Protein AF-A0A6L5WJ16-F1 (afdb_monomer_lite)

Radius of gyration: 14.6 Å; chains: 1; bounding box: 46×31×27 Å

Foldseek 3Di:
DDDDDDPDPDDPPDDDDDDDDPPPCSLVVVVVVVVVCCVVVVDQADEAEEEPDEPVVCVVSCVVVVCVVCVVHYHYHYPHDDDPPPD

Organism: NCBI:txid2608384

InterPro domains:
  IPR027417 P-loop containing nucleoside triphosphate hydrolase [G3DSA:3.40.50.300] (3-86)

Structure (mmCIF, N/CA/C/O backbone):
data_AF-A0A6L5WJ16-F1
#
_entry.id   AF-A0A6L5WJ16-F1
#
loop_
_atom_site.group_PDB
_atom_site.id
_atom_site.type_symbol
_atom_site.label_atom_id
_atom_site.label_alt_id
_atom_site.label_comp_id
_atom_site.label_asym_id
_atom_site.label_entity_id
_atom_site.label_seq_id
_atom_site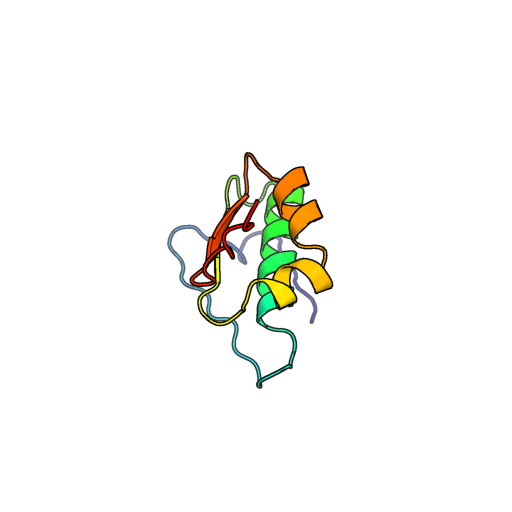.pdbx_PDB_ins_code
_atom_site.Cartn_x
_atom_site.Cartn_y
_atom_site.Cartn_z
_atom_site.occupancy
_atom_site.B_iso_or_equiv
_atom_site.auth_seq_id
_atom_site.auth_comp_id
_atom_site.auth_asym_id
_atom_site.auth_atom_id
_atom_site.pdbx_PDB_model_num
ATOM 1 N N . MET A 1 1 ? -8.919 -3.328 -18.915 1.00 34.34 1 MET A N 1
ATOM 2 C CA . MET A 1 1 ? -9.171 -4.04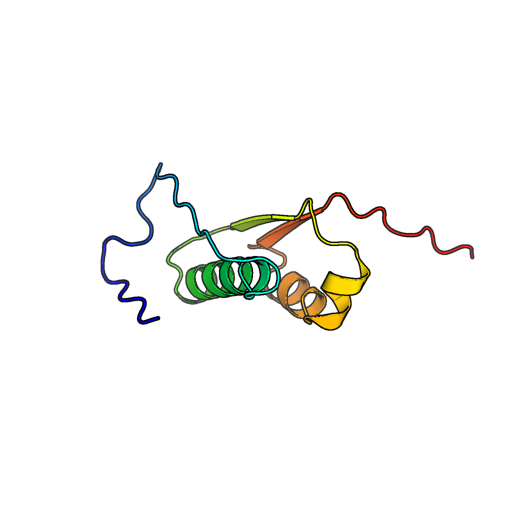7 -17.648 1.00 34.34 1 MET A CA 1
ATOM 3 C C . MET A 1 1 ? -10.346 -3.370 -16.963 1.00 34.34 1 MET A C 1
ATOM 5 O O . MET A 1 1 ? -10.196 -2.242 -16.517 1.00 34.34 1 MET A O 1
ATOM 9 N N . GLN A 1 2 ? -11.522 -3.994 -16.981 1.00 22.56 2 GLN A N 1
ATOM 10 C CA . GLN A 1 2 ? -12.721 -3.482 -16.318 1.00 22.56 2 GLN A CA 1
ATOM 11 C C . GLN A 1 2 ? -12.825 -4.202 -14.971 1.00 22.56 2 GLN A C 1
ATOM 13 O O . GLN A 1 2 ? -12.962 -5.421 -14.947 1.00 22.56 2 GLN A O 1
ATOM 18 N N . ILE A 1 3 ? -12.677 -3.477 -13.861 1.00 37.12 3 ILE A N 1
ATOM 19 C CA . ILE A 1 3 ? -12.881 -4.046 -12.523 1.00 37.12 3 ILE A CA 1
ATOM 20 C C . ILE A 1 3 ? -14.300 -3.675 -12.095 1.00 37.12 3 ILE A C 1
ATOM 22 O O . ILE A 1 3 ? -14.570 -2.545 -11.698 1.00 37.12 3 ILE A O 1
ATOM 26 N N . LEU A 1 4 ? -15.213 -4.636 -12.226 1.00 29.59 4 LEU A N 1
ATOM 27 C CA . LEU A 1 4 ? -16.548 -4.594 -11.639 1.00 29.59 4 LEU A CA 1
ATOM 28 C C . LEU A 1 4 ? -16.436 -5.086 -10.194 1.00 29.59 4 LEU A C 1
ATOM 30 O O . LEU A 1 4 ? -16.253 -6.276 -9.957 1.00 29.59 4 LEU A O 1
ATOM 34 N N . ALA A 1 5 ? -16.536 -4.179 -9.225 1.00 40.22 5 ALA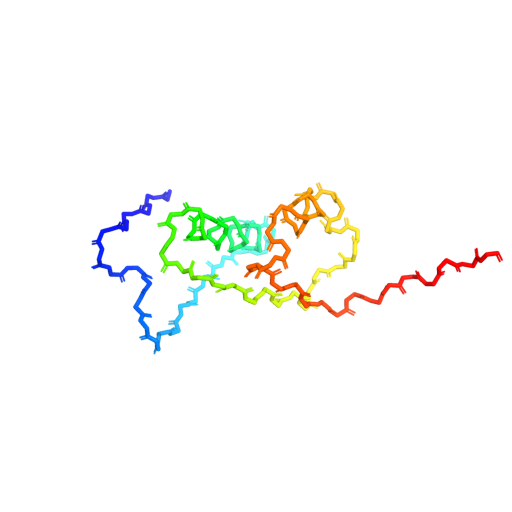 A N 1
ATOM 35 C CA . ALA A 1 5 ? -16.630 -4.543 -7.816 1.00 40.22 5 ALA A CA 1
ATOM 36 C C . ALA A 1 5 ? -17.981 -4.090 -7.256 1.00 40.22 5 ALA A C 1
ATOM 38 O O . ALA A 1 5 ? -18.127 -2.988 -6.733 1.00 40.22 5 ALA A O 1
ATOM 39 N N . LYS A 1 6 ? -18.974 -4.975 -7.365 1.00 37.03 6 LYS A N 1
ATOM 40 C CA . LYS A 1 6 ? -20.131 -5.006 -6.469 1.00 37.03 6 LYS A CA 1
ATOM 41 C C . LYS A 1 6 ? -20.229 -6.446 -5.954 1.00 37.03 6 LYS A C 1
ATOM 43 O O . LYS A 1 6 ? -20.667 -7.324 -6.683 1.00 37.03 6 LYS A O 1
ATOM 48 N N . ASN A 1 7 ? -19.732 -6.658 -4.732 1.00 44.09 7 ASN A N 1
ATOM 49 C CA . ASN A 1 7 ? -19.803 -7.891 -3.927 1.00 44.09 7 ASN A CA 1
ATOM 50 C C . ASN A 1 7 ? -19.086 -9.139 -4.488 1.00 44.09 7 ASN A C 1
ATOM 52 O O . ASN A 1 7 ? -19.738 -10.103 -4.872 1.00 44.09 7 ASN A O 1
ATOM 56 N N . GLY A 1 8 ? -17.747 -9.143 -4.501 1.00 57.28 8 GLY A N 1
ATOM 57 C CA . GLY A 1 8 ? -16.999 -10.388 -4.762 1.00 57.28 8 GLY A CA 1
ATOM 58 C C . GLY A 1 8 ? -15.503 -10.243 -5.054 1.00 57.28 8 GLY A C 1
ATOM 59 O O . GLY A 1 8 ? -14.787 -11.237 -5.099 1.00 57.28 8 GLY A O 1
ATOM 60 N N . PHE A 1 9 ? -14.998 -9.020 -5.257 1.00 67.06 9 PHE A N 1
ATOM 61 C CA . PHE A 1 9 ? -13.581 -8.816 -5.592 1.00 67.06 9 PHE A CA 1
ATOM 62 C C . PHE A 1 9 ? -12.644 -8.815 -4.368 1.00 67.06 9 PHE A C 1
ATOM 64 O O . PHE A 1 9 ? -11.465 -9.125 -4.503 1.00 67.06 9 PHE A O 1
ATOM 71 N N . VAL A 1 10 ? -13.146 -8.476 -3.174 1.00 71.19 10 VAL A N 1
ATOM 72 C CA . VAL A 1 10 ? -12.349 -8.374 -1.935 1.00 71.19 10 VAL A CA 1
ATOM 73 C C . VAL A 1 10 ? -13.072 -9.105 -0.810 1.00 71.19 10 VAL A C 1
ATOM 75 O O . VAL A 1 10 ? -13.679 -8.501 0.069 1.00 71.19 10 VAL A O 1
ATOM 78 N N . GLU A 1 11 ? -13.046 -10.429 -0.881 1.00 79.25 11 GLU A N 1
ATOM 79 C CA . GLU A 1 11 ? -13.576 -11.301 0.166 1.00 79.25 11 GLU A CA 1
ATOM 80 C C . GLU A 1 11 ? -12.556 -11.464 1.300 1.00 79.25 11 GLU A C 1
ATOM 82 O O . GLU A 1 11 ? -11.340 -11.493 1.077 1.00 79.25 11 GLU A O 1
ATOM 87 N N . THR A 1 12 ? -13.041 -11.595 2.535 1.00 82.81 12 THR A N 1
ATOM 88 C CA . THR A 1 12 ? -12.161 -11.816 3.687 1.00 82.81 12 THR A CA 1
ATOM 89 C C . THR A 1 12 ? -11.465 -13.177 3.581 1.00 82.81 12 THR A C 1
ATOM 91 O O . THR A 1 12 ? -12.013 -14.147 3.055 1.00 82.81 12 THR A O 1
ATOM 94 N N . ASN A 1 13 ? -10.224 -13.256 4.072 1.00 84.56 13 ASN A N 1
ATOM 95 C CA . ASN A 1 13 ? -9.419 -14.485 4.088 1.00 84.56 13 ASN A CA 1
ATOM 96 C C . ASN A 1 13 ? -9.164 -15.111 2.700 1.00 84.56 13 ASN A C 1
ATOM 98 O O . ASN A 1 13 ? -9.028 -16.330 2.581 1.00 84.56 13 ASN A O 1
ATOM 102 N N . LYS A 1 14 ? -9.086 -14.295 1.641 1.00 85.00 14 LYS A N 1
ATOM 103 C CA . LYS A 1 14 ? -8.703 -14.745 0.295 1.00 85.00 14 LYS A CA 1
ATOM 104 C C . LYS A 1 14 ? -7.311 -14.270 -0.101 1.00 85.00 14 LYS A C 1
ATOM 106 O O . LYS A 1 14 ? -6.891 -13.166 0.234 1.00 85.00 14 LYS A O 1
ATOM 111 N N . LEU A 1 15 ? -6.627 -15.117 -0.869 1.00 86.69 15 LEU A N 1
ATOM 112 C CA . LEU A 1 15 ? -5.386 -14.784 -1.556 1.00 86.69 15 LEU A CA 1
ATOM 113 C C . LEU A 1 15 ? -5.695 -14.496 -3.026 1.00 86.69 15 LEU A C 1
ATOM 115 O O . LEU A 1 15 ? -6.277 -15.332 -3.713 1.00 86.69 15 LEU A O 1
ATOM 119 N N . ILE A 1 16 ? -5.283 -13.323 -3.501 1.00 87.81 16 ILE A N 1
ATOM 120 C CA . ILE A 1 16 ? -5.429 -12.905 -4.897 1.00 87.81 16 ILE A CA 1
ATOM 121 C C . ILE A 1 16 ? -4.029 -12.680 -5.461 1.00 87.81 16 ILE A C 1
ATOM 123 O O . ILE A 1 16 ? -3.231 -11.955 -4.868 1.00 87.81 16 ILE A O 1
ATOM 127 N N . S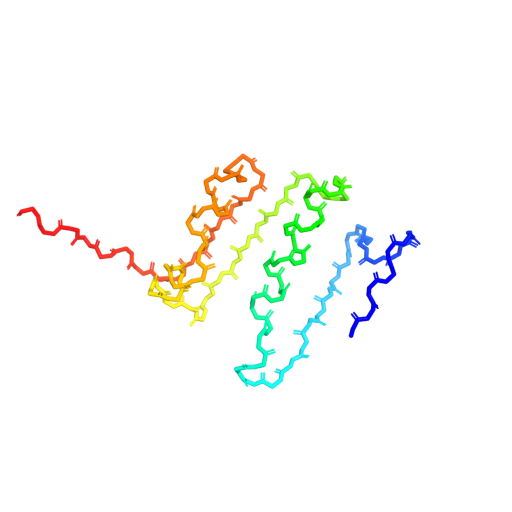ER A 1 17 ? -3.735 -13.295 -6.607 1.00 89.81 17 SER A N 1
ATOM 128 C CA . SER A 1 17 ? -2.461 -13.132 -7.307 1.00 89.81 17 SER A CA 1
ATOM 129 C C . SER A 1 17 ? -2.658 -12.312 -8.578 1.00 89.81 17 SER A C 1
ATOM 131 O O . SER A 1 17 ? -3.456 -12.675 -9.442 1.00 89.81 17 SER A O 1
ATOM 133 N N . LEU A 1 18 ? -1.926 -11.202 -8.691 1.00 87.44 18 LEU A N 1
ATOM 134 C CA . LEU A 1 18 ? -1.855 -10.390 -9.904 1.00 87.44 18 LEU A CA 1
ATOM 135 C C . LEU A 1 18 ? -0.537 -10.689 -10.620 1.00 87.44 18 LEU A C 1
ATOM 137 O O . LEU A 1 18 ? 0.533 -10.286 -10.161 1.00 87.44 18 LEU A O 1
ATOM 141 N N . TYR A 1 19 ? -0.614 -11.383 -11.754 1.00 89.81 19 TYR A N 1
ATOM 142 C CA . TYR A 1 19 ? 0.551 -11.743 -12.559 1.00 89.81 19 TYR A CA 1
ATOM 143 C C . TYR A 1 19 ? 0.597 -10.945 -13.865 1.00 89.81 19 TYR A C 1
ATOM 145 O O . TYR A 1 19 ? -0.415 -10.756 -14.534 1.00 89.81 19 TYR A O 1
ATOM 153 N N . ALA A 1 20 ? 1.792 -10.484 -14.233 1.00 90.56 20 ALA A N 1
ATOM 154 C CA . ALA A 1 20 ? 2.045 -9.796 -15.494 1.00 90.56 20 ALA A CA 1
ATOM 155 C C . ALA A 1 20 ? 3.526 -9.903 -15.879 1.00 90.56 20 ALA A C 1
ATOM 157 O O . ALA A 1 20 ? 4.383 -10.148 -15.022 1.00 90.56 20 ALA A O 1
ATOM 158 N N . MET A 1 21 ? 3.846 -9.622 -17.144 1.00 92.50 21 MET A N 1
ATOM 159 C CA . MET A 1 21 ? 5.223 -9.542 -17.648 1.00 92.50 21 MET A CA 1
ATOM 160 C C . MET A 1 21 ? 6.045 -8.444 -16.933 1.00 92.50 21 MET A C 1
ATOM 162 O O . MET A 1 21 ? 5.479 -7.508 -16.345 1.00 92.50 21 MET A O 1
ATOM 166 N N . PRO A 1 22 ? 7.389 -8.553 -16.858 1.00 86.62 22 PRO A N 1
ATOM 167 C CA . PRO A 1 22 ? 8.253 -7.495 -16.321 1.00 86.62 22 PRO A CA 1
ATOM 168 C C . PRO A 1 22 ? 7.970 -6.132 -16.964 1.00 86.62 22 PRO A C 1
ATOM 170 O O . PRO A 1 22 ? 7.633 -6.057 -18.139 1.00 86.62 22 PRO A O 1
ATOM 173 N N . ARG A 1 23 ? 8.085 -5.047 -16.183 1.00 82.94 23 ARG A N 1
ATOM 174 C CA . ARG A 1 23 ? 7.814 -3.660 -16.622 1.00 82.94 23 ARG A CA 1
ATOM 175 C C . ARG A 1 23 ? 6.367 -3.377 -17.090 1.00 82.94 23 ARG A C 1
ATOM 177 O O . ARG A 1 23 ? 6.060 -2.246 -17.432 1.00 82.94 23 ARG A O 1
ATOM 184 N N . SER A 1 24 ? 5.435 -4.326 -16.987 1.00 88.00 24 SER A N 1
ATOM 185 C CA . SER A 1 24 ? 4.018 -4.128 -17.359 1.00 88.00 24 SER A CA 1
ATOM 186 C C . SER A 1 24 ? 3.153 -3.419 -16.304 1.00 88.00 24 SER A C 1
ATOM 188 O O . SER A 1 24 ? 1.932 -3.489 -16.367 1.00 88.00 24 SER A O 1
ATOM 190 N N . GLY A 1 25 ? 3.756 -2.771 -15.302 1.00 86.44 25 GLY A N 1
ATOM 191 C CA . GLY A 1 25 ? 3.019 -1.952 -14.331 1.00 86.44 25 GLY A CA 1
ATOM 192 C C . GLY A 1 25 ? 2.367 -2.696 -13.156 1.00 86.44 25 GLY A C 1
ATOM 193 O O . GLY A 1 25 ? 1.641 -2.084 -12.385 1.00 86.44 25 GLY A O 1
ATOM 194 N N . LYS A 1 26 ? 2.654 -3.984 -12.943 1.00 89.50 26 LYS A N 1
ATOM 195 C CA . LYS A 1 26 ? 2.057 -4.776 -11.846 1.00 89.50 26 LYS A CA 1
ATOM 196 C C . LYS A 1 26 ? 2.166 -4.132 -10.450 1.00 89.50 26 LYS A C 1
ATOM 198 O O . LYS A 1 26 ? 1.162 -4.060 -9.748 1.00 89.50 26 LYS A O 1
ATOM 203 N N . SER A 1 27 ? 3.331 -3.601 -10.066 1.00 86.50 27 SER A N 1
ATOM 204 C CA . SER A 1 27 ? 3.505 -2.947 -8.755 1.00 86.50 27 SER A CA 1
ATOM 205 C C . SER A 1 27 ? 2.659 -1.676 -8.619 1.00 86.50 27 SER A C 1
ATOM 207 O O . SER A 1 27 ? 1.975 -1.491 -7.616 1.00 86.50 27 SER A O 1
ATOM 209 N N . ILE A 1 28 ? 2.644 -0.820 -9.650 1.00 86.69 28 ILE A N 1
ATOM 210 C CA . ILE A 1 28 ? 1.855 0.417 -9.619 1.00 86.69 28 ILE A CA 1
ATOM 211 C C . ILE A 1 28 ? 0.354 0.108 -9.641 1.00 86.69 28 ILE A C 1
ATOM 213 O O . ILE A 1 28 ? -0.398 0.692 -8.868 1.00 86.69 28 ILE A O 1
ATOM 217 N N . THR A 1 29 ? -0.085 -0.876 -10.428 1.00 90.06 29 THR A N 1
ATOM 218 C CA . THR A 1 29 ? -1.479 -1.332 -10.431 1.00 90.06 29 THR A CA 1
ATOM 219 C C . THR A 1 29 ? -1.904 -1.848 -9.061 1.00 90.06 29 THR A C 1
ATOM 221 O O . THR A 1 29 ? -2.961 -1.450 -8.582 1.00 90.06 29 THR A O 1
ATOM 224 N N . ALA A 1 30 ? -1.089 -2.679 -8.403 1.00 90.12 30 ALA A N 1
ATOM 225 C CA . ALA A 1 30 ? -1.398 -3.189 -7.069 1.00 90.12 30 ALA A CA 1
ATOM 226 C C . ALA A 1 30 ? -1.539 -2.055 -6.039 1.00 90.12 30 ALA A C 1
ATOM 228 O O . ALA A 1 30 ? -2.490 -2.048 -5.257 1.00 90.12 30 ALA A O 1
ATOM 229 N N . LEU A 1 31 ? -0.639 -1.066 -6.076 1.00 89.19 31 LEU A N 1
ATOM 230 C CA . LEU A 1 31 ? -0.703 0.094 -5.189 1.00 89.19 31 LEU A CA 1
ATOM 231 C C . LEU A 1 31 ? -1.974 0.921 -5.423 1.00 89.19 31 LEU A C 1
ATOM 233 O O . LEU A 1 31 ? -2.724 1.161 -4.480 1.00 89.19 31 LEU A O 1
ATOM 237 N N . TYR A 1 32 ? -2.246 1.335 -6.662 1.00 90.56 32 TYR A N 1
ATOM 238 C CA . TYR A 1 32 ? -3.418 2.164 -6.969 1.00 90.56 32 TYR A CA 1
ATOM 239 C C . TYR A 1 32 ? -4.735 1.432 -6.725 1.00 90.56 32 TYR A C 1
ATOM 241 O O . TYR A 1 32 ? -5.697 2.048 -6.275 1.00 90.56 32 TYR A O 1
ATOM 249 N N . LEU A 1 33 ? -4.780 0.120 -6.957 1.00 91.88 33 LEU A N 1
ATOM 250 C CA . LEU A 1 33 ? -5.935 -0.699 -6.614 1.00 91.88 33 LEU A CA 1
ATOM 251 C C . LEU A 1 33 ? -6.192 -0.692 -5.100 1.00 91.88 33 LEU A C 1
ATOM 253 O O . LEU A 1 33 ? -7.330 -0.508 -4.674 1.00 91.88 33 LEU A O 1
ATOM 257 N N . ALA A 1 34 ? -5.143 -0.823 -4.287 1.00 90.88 34 ALA A N 1
ATOM 258 C CA . ALA A 1 34 ? -5.266 -0.747 -2.835 1.00 90.88 34 ALA A CA 1
ATOM 259 C C . ALA A 1 34 ? -5.720 0.645 -2.359 1.00 90.88 34 ALA A C 1
ATOM 261 O O . ALA A 1 34 ? -6.568 0.745 -1.473 1.00 90.88 34 ALA A O 1
ATOM 262 N N . ILE A 1 35 ? -5.214 1.721 -2.974 1.00 92.62 35 ILE A N 1
ATOM 263 C CA . ILE A 1 35 ? -5.682 3.088 -2.697 1.00 92.62 35 ILE A CA 1
ATOM 264 C C . ILE A 1 35 ? -7.151 3.255 -3.062 1.00 92.62 35 ILE A C 1
ATOM 266 O O . ILE A 1 35 ? -7.919 3.764 -2.253 1.00 92.62 35 ILE A O 1
ATOM 270 N N . TYR A 1 36 ? -7.559 2.787 -4.238 1.00 92.38 36 TYR A N 1
ATOM 271 C CA . TYR A 1 36 ? -8.953 2.840 -4.662 1.00 92.38 36 TYR A CA 1
ATOM 272 C C . TYR A 1 36 ? -9.873 2.132 -3.658 1.00 92.38 36 TYR A C 1
ATOM 274 O O . TYR A 1 36 ? -10.930 2.651 -3.310 1.00 92.38 36 TYR A O 1
ATOM 282 N N . MET A 1 37 ? -9.458 0.975 -3.135 1.00 91.62 37 MET A N 1
ATOM 283 C CA . MET A 1 37 ? -10.220 0.259 -2.107 1.00 91.62 37 MET A CA 1
ATOM 284 C C . MET A 1 37 ? -10.309 1.022 -0.782 1.00 91.62 37 MET A C 1
ATOM 286 O O . MET A 1 37 ? -11.352 0.958 -0.135 1.00 91.62 37 MET A O 1
ATOM 290 N N . LEU A 1 38 ? -9.251 1.736 -0.382 1.00 92.12 38 LEU A N 1
ATOM 291 C CA . LEU A 1 38 ? -9.286 2.632 0.781 1.00 92.12 38 LEU A CA 1
ATOM 292 C C . LEU A 1 38 ? -10.249 3.803 0.541 1.00 92.12 38 LEU A C 1
ATOM 294 O O . LEU A 1 38 ? -11.081 4.096 1.391 1.00 92.12 38 LEU A O 1
ATOM 298 N N . GLU A 1 39 ? -10.179 4.447 -0.627 1.00 93.12 39 GLU A N 1
ATOM 299 C CA . GLU A 1 39 ? -11.049 5.579 -0.985 1.00 93.12 39 GLU A CA 1
ATOM 300 C C . GLU A 1 39 ? -12.527 5.197 -1.091 1.00 93.12 39 GLU A C 1
ATOM 302 O O . GLU A 1 39 ? -13.399 6.026 -0.846 1.00 93.12 39 GLU A O 1
ATOM 307 N N . LYS A 1 40 ? -12.819 3.952 -1.475 1.00 91.94 40 LYS A N 1
ATOM 308 C CA . LYS A 1 40 ? -14.181 3.405 -1.521 1.00 91.94 40 LYS A CA 1
ATOM 309 C C . LYS A 1 40 ? -14.618 2.745 -0.219 1.00 91.94 40 LYS A C 1
ATOM 311 O O . LYS A 1 40 ? -15.683 2.137 -0.201 1.00 91.94 40 LYS A O 1
ATOM 316 N N . GLU A 1 41 ? -13.803 2.835 0.831 1.00 90.56 41 GLU A N 1
ATOM 317 C CA . GLU A 1 41 ? -14.069 2.250 2.151 1.00 90.56 41 GLU A CA 1
ATOM 318 C C . GLU A 1 41 ? -14.332 0.731 2.112 1.00 90.56 41 GLU A C 1
ATOM 320 O O . GLU A 1 41 ? -14.896 0.153 3.039 1.00 90.56 41 GLU A O 1
ATOM 325 N N . VAL A 1 42 ? -13.874 0.057 1.050 1.00 89.62 42 VAL A N 1
ATOM 326 C CA . VAL A 1 42 ? -13.956 -1.405 0.895 1.00 89.62 42 VAL A CA 1
ATOM 327 C C . VAL A 1 42 ? -12.979 -2.086 1.852 1.00 89.62 42 VAL A C 1
ATOM 329 O O . VAL A 1 42 ? -13.248 -3.170 2.366 1.00 89.62 42 VAL A O 1
ATOM 332 N N . VAL A 1 43 ? -11.844 -1.437 2.125 1.00 89.75 43 VAL A N 1
ATOM 333 C CA . VAL A 1 43 ? -10.855 -1.870 3.119 1.00 89.75 43 VAL A CA 1
ATOM 334 C C . VAL A 1 43 ? -10.538 -0.722 4.071 1.00 89.75 43 VAL A C 1
ATOM 336 O O . VAL A 1 43 ? -10.516 0.437 3.674 1.00 89.75 43 VAL A O 1
ATOM 339 N N . LYS A 1 44 ? -10.271 -1.040 5.343 1.00 92.00 44 LYS A N 1
ATOM 340 C CA . LYS A 1 44 ? -9.976 -0.033 6.384 1.00 92.00 44 LYS A CA 1
ATOM 341 C C . LYS A 1 44 ? -8.491 0.314 6.491 1.00 92.00 44 LYS A C 1
ATOM 343 O O . LYS A 1 44 ? -8.135 1.405 6.930 1.00 92.00 44 LYS A O 1
ATOM 348 N N . LYS A 1 45 ? -7.621 -0.653 6.189 1.00 94.44 45 LYS A N 1
ATOM 349 C CA . LYS A 1 45 ? -6.163 -0.534 6.282 1.00 94.44 45 LYS A CA 1
ATOM 350 C C . LYS A 1 45 ? -5.496 -1.400 5.221 1.00 94.44 45 LYS A C 1
ATOM 352 O O . LYS A 1 45 ? -6.000 -2.470 4.894 1.00 94.44 45 LYS A O 1
ATOM 357 N N . VAL A 1 46 ? -4.341 -0.955 4.743 1.00 94.19 46 VAL A N 1
ATOM 358 C CA . VAL A 1 46 ? -3.492 -1.652 3.774 1.00 94.19 46 VAL A CA 1
ATOM 359 C C . VAL A 1 46 ? -2.072 -1.731 4.325 1.00 94.19 46 VAL A C 1
ATOM 361 O O . VAL A 1 46 ? -1.526 -0.746 4.827 1.00 94.19 46 VAL A O 1
ATOM 364 N N . ILE A 1 47 ? -1.453 -2.902 4.197 1.00 93.06 47 ILE A N 1
ATOM 365 C CA . ILE A 1 47 ? -0.010 -3.080 4.372 1.00 93.06 47 ILE A CA 1
ATOM 366 C C . ILE A 1 47 ? 0.561 -3.377 2.988 1.00 93.06 47 ILE A C 1
ATOM 368 O O . ILE A 1 47 ? 0.242 -4.406 2.400 1.00 93.06 47 ILE A O 1
ATOM 372 N N . TYR A 1 48 ? 1.381 -2.470 2.466 1.00 90.69 48 TYR A N 1
ATOM 373 C CA . TYR A 1 48 ? 2.047 -2.631 1.178 1.00 90.69 48 TYR A CA 1
ATOM 374 C C . TYR A 1 48 ? 3.507 -3.013 1.409 1.00 90.69 48 TYR A C 1
ATOM 376 O O . TYR A 1 48 ? 4.270 -2.250 2.007 1.00 90.69 48 TYR A O 1
ATOM 384 N N . VAL A 1 49 ? 3.873 -4.211 0.958 1.00 89.44 49 VAL A N 1
ATOM 385 C CA . VAL A 1 49 ? 5.210 -4.791 1.115 1.00 89.44 49 VAL A CA 1
ATOM 386 C C . VAL A 1 49 ? 5.902 -4.777 -0.245 1.00 89.44 49 VAL A C 1
ATOM 388 O O . VAL A 1 49 ? 5.458 -5.455 -1.166 1.00 89.44 49 VAL A O 1
ATOM 391 N N . ASP A 1 50 ? 6.978 -4.004 -0.366 1.00 86.12 50 ASP A N 1
ATOM 392 C CA . ASP A 1 50 ? 7.738 -3.824 -1.606 1.00 86.12 50 ASP A CA 1
ATOM 393 C C . ASP A 1 50 ? 9.189 -4.278 -1.440 1.00 86.12 50 ASP A C 1
ATOM 395 O O . ASP A 1 50 ? 10.023 -3.570 -0.863 1.00 86.12 50 ASP A O 1
ATOM 399 N N . MET A 1 51 ? 9.479 -5.490 -1.903 1.00 85.88 51 MET A N 1
ATOM 400 C CA . MET A 1 51 ? 10.797 -6.110 -1.741 1.00 85.88 51 MET A CA 1
ATOM 401 C C . MET A 1 51 ? 11.715 -5.911 -2.949 1.00 85.88 51 MET A C 1
ATOM 403 O O . MET A 1 51 ? 12.930 -6.026 -2.789 1.00 85.88 51 MET A O 1
ATOM 407 N N . ASP A 1 52 ? 11.150 -5.565 -4.109 1.00 78.81 52 ASP A N 1
ATOM 408 C CA . ASP A 1 52 ? 11.868 -5.531 -5.386 1.00 78.81 52 ASP A CA 1
ATOM 409 C C . ASP A 1 52 ? 12.233 -4.105 -5.827 1.00 78.81 52 ASP A C 1
ATOM 411 O O . ASP A 1 52 ? 13.157 -3.924 -6.623 1.00 78.81 52 ASP A O 1
ATOM 415 N N . ASN A 1 53 ? 11.541 -3.073 -5.325 1.00 73.94 53 ASN A N 1
ATOM 416 C CA . ASN A 1 53 ? 11.808 -1.688 -5.714 1.00 73.94 53 ASN A CA 1
ATOM 417 C C . ASN A 1 53 ? 12.709 -0.945 -4.714 1.00 73.94 53 ASN A C 1
ATOM 419 O O . ASN A 1 53 ? 12.497 -0.949 -3.501 1.00 73.94 53 ASN A O 1
ATOM 423 N N . GLY A 1 54 ? 13.694 -0.216 -5.250 1.00 66.88 54 GLY A N 1
ATOM 424 C CA . GLY A 1 54 ? 14.523 0.719 -4.487 1.00 66.88 54 GLY A CA 1
ATOM 425 C C . GLY A 1 54 ? 13.827 2.057 -4.184 1.00 66.88 54 GLY A C 1
ATOM 426 O O . GLY A 1 54 ? 12.818 2.419 -4.790 1.00 66.88 54 GLY A O 1
ATOM 427 N N . LEU A 1 55 ? 14.425 2.858 -3.292 1.00 61.94 55 LEU A N 1
ATOM 428 C CA . LEU A 1 55 ? 13.909 4.177 -2.878 1.00 61.94 55 LEU A CA 1
ATOM 429 C C . LEU A 1 55 ? 13.728 5.187 -4.028 1.00 61.94 55 LEU A C 1
ATOM 431 O O . LEU A 1 55 ? 12.874 6.065 -3.936 1.00 61.94 55 LEU A O 1
ATOM 435 N N . GLY A 1 56 ? 14.502 5.073 -5.112 1.00 59.09 56 GLY A N 1
ATOM 436 C CA . GLY A 1 56 ? 14.373 5.950 -6.284 1.00 59.09 56 GLY A CA 1
ATOM 437 C C . GLY A 1 56 ? 13.056 5.750 -7.041 1.00 59.09 56 GLY A C 1
ATOM 438 O O . GLY A 1 56 ? 12.433 6.718 -7.474 1.00 59.09 56 GLY A O 1
ATOM 439 N N . THR A 1 57 ? 12.574 4.509 -7.115 1.00 63.19 57 THR A N 1
ATOM 440 C CA . THR A 1 57 ? 11.292 4.165 -7.745 1.00 63.19 57 THR A CA 1
ATOM 441 C C . THR A 1 57 ? 10.109 4.748 -6.965 1.00 63.19 57 THR A C 1
ATOM 443 O O . THR A 1 57 ? 9.107 5.142 -7.556 1.00 63.19 57 THR A O 1
ATOM 446 N N . LEU A 1 58 ? 10.246 4.882 -5.639 1.00 61.69 58 LEU A N 1
ATOM 447 C CA . LEU A 1 58 ? 9.228 5.491 -4.775 1.00 61.69 58 LEU A CA 1
ATOM 448 C C . LEU A 1 58 ? 9.043 6.984 -5.045 1.00 61.69 58 LEU A C 1
ATOM 450 O O . LEU A 1 58 ? 7.911 7.467 -5.107 1.00 61.69 58 LEU A O 1
ATOM 454 N N . LYS A 1 59 ? 10.149 7.711 -5.232 1.00 60.44 59 LYS A N 1
ATOM 455 C CA . LYS A 1 59 ? 10.116 9.153 -5.506 1.00 60.44 59 LYS A CA 1
ATOM 456 C C . LYS A 1 59 ? 9.526 9.467 -6.875 1.00 60.44 59 LYS A C 1
ATOM 458 O O . LYS A 1 59 ? 8.682 10.350 -6.983 1.00 60.44 59 LYS A O 1
ATOM 463 N N . ASN A 1 60 ? 9.904 8.703 -7.897 1.00 62.25 60 ASN A N 1
ATOM 464 C CA . ASN A 1 60 ? 9.475 8.961 -9.274 1.00 62.25 60 ASN A CA 1
ATOM 465 C C . ASN A 1 60 ? 7.987 8.666 -9.527 1.00 62.25 60 ASN A C 1
ATOM 467 O O . ASN A 1 60 ? 7.421 9.183 -10.482 1.00 62.25 60 ASN A O 1
ATOM 471 N N . HIS A 1 61 ? 7.338 7.861 -8.682 1.00 64.00 61 HIS A N 1
ATOM 472 C CA . HIS A 1 61 ? 5.922 7.501 -8.831 1.00 64.00 61 HIS A CA 1
ATOM 473 C C . HIS A 1 61 ? 4.974 8.298 -7.919 1.00 64.00 61 HIS A C 1
ATOM 475 O O . HIS A 1 61 ? 3.804 7.939 -7.795 1.00 64.00 61 HIS A O 1
ATOM 481 N N . GLY A 1 62 ? 5.460 9.351 -7.247 1.00 73.44 62 GLY A N 1
ATOM 482 C CA . GLY A 1 62 ? 4.636 10.167 -6.345 1.00 73.44 62 GLY A CA 1
ATOM 483 C C . GLY A 1 62 ? 4.176 9.425 -5.084 1.00 73.44 62 GLY A C 1
ATOM 484 O O . GLY A 1 62 ? 3.245 9.862 -4.406 1.00 73.44 62 GLY A O 1
ATOM 485 N N . ILE A 1 63 ? 4.827 8.307 -4.735 1.00 77.88 63 ILE A N 1
ATOM 486 C CA . ILE A 1 63 ? 4.400 7.450 -3.621 1.00 77.88 63 ILE A CA 1
ATOM 487 C C . ILE A 1 63 ? 4.496 8.203 -2.290 1.00 77.88 63 ILE A C 1
ATOM 489 O O . ILE A 1 63 ? 3.645 8.012 -1.432 1.00 77.88 63 ILE A O 1
ATOM 493 N N . GLU A 1 64 ? 5.440 9.134 -2.126 1.00 81.25 64 GLU A N 1
ATOM 494 C CA . GLU A 1 64 ? 5.538 9.973 -0.918 1.00 81.25 64 GLU A CA 1
ATOM 495 C C . GLU A 1 64 ? 4.234 10.731 -0.603 1.00 81.25 64 GLU A C 1
ATOM 497 O O . GLU A 1 64 ? 3.815 10.797 0.557 1.00 81.25 64 GLU A O 1
ATOM 502 N N . GLN A 1 65 ? 3.550 11.253 -1.624 1.00 86.06 65 GLN A N 1
ATOM 503 C CA . GLN A 1 65 ? 2.287 11.981 -1.459 1.00 86.06 65 GLN A CA 1
ATOM 504 C C . GLN A 1 65 ? 1.165 11.031 -1.039 1.00 86.06 65 GLN A C 1
ATOM 506 O O . GLN A 1 65 ? 0.391 11.347 -0.137 1.00 86.06 65 GLN A O 1
ATOM 511 N N . ILE A 1 66 ? 1.126 9.836 -1.635 1.00 88.19 66 ILE A N 1
ATOM 512 C CA . ILE A 1 66 ? 0.182 8.772 -1.278 1.00 88.19 66 ILE A CA 1
ATOM 513 C C . ILE A 1 66 ? 0.402 8.342 0.178 1.00 88.19 66 ILE A C 1
ATOM 515 O O . ILE A 1 66 ? -0.538 8.334 0.971 1.00 88.19 66 ILE A O 1
ATOM 519 N N . LEU A 1 67 ? 1.643 8.047 0.568 1.00 86.50 67 LEU A N 1
ATOM 520 C CA . LEU A 1 67 ? 1.974 7.653 1.940 1.00 86.50 67 LEU A CA 1
ATOM 521 C C . LEU A 1 67 ? 1.612 8.743 2.949 1.00 86.50 67 LEU A C 1
ATOM 523 O O . LEU A 1 67 ? 1.140 8.435 4.039 1.00 86.50 67 LEU A O 1
ATOM 527 N N . THR A 1 68 ? 1.783 10.011 2.577 1.00 89.50 68 THR A N 1
ATOM 528 C CA . THR A 1 68 ? 1.402 11.144 3.426 1.00 89.50 68 THR A CA 1
ATOM 529 C C . THR A 1 68 ? -0.118 11.258 3.554 1.00 89.50 68 THR A C 1
ATOM 531 O O . THR A 1 68 ? -0.630 11.332 4.674 1.00 89.50 68 THR A O 1
ATOM 534 N N . LYS A 1 69 ? -0.852 11.213 2.431 1.00 93.56 69 LYS A N 1
ATOM 535 C CA . LYS A 1 69 ? -2.323 11.307 2.385 1.00 93.56 69 LYS A CA 1
ATOM 536 C C . LYS A 1 69 ? -2.986 10.187 3.191 1.00 93.56 69 LYS A C 1
ATOM 538 O O . LYS A 1 69 ? -3.923 10.447 3.939 1.00 93.56 69 LYS A O 1
ATOM 543 N N . TYR A 1 70 ? -2.469 8.962 3.098 1.00 93.56 70 TYR A N 1
ATOM 544 C CA . TYR A 1 70 ? -3.042 7.778 3.747 1.00 93.56 70 TYR A CA 1
ATOM 545 C C . TYR A 1 70 ? -2.253 7.299 4.969 1.00 93.56 70 TYR A C 1
ATOM 547 O O . TYR A 1 70 ? -2.402 6.145 5.356 1.00 93.56 70 TYR A O 1
ATOM 555 N N . LYS A 1 71 ? -1.451 8.148 5.625 1.00 91.62 71 LYS A N 1
ATOM 556 C CA . LYS A 1 71 ? -0.516 7.742 6.699 1.00 91.62 71 LYS A CA 1
ATOM 557 C C . LYS A 1 71 ? -1.115 6.871 7.819 1.00 91.62 71 LYS A C 1
ATOM 559 O O . LYS A 1 71 ? -0.417 6.051 8.403 1.00 91.62 71 LYS A O 1
ATOM 564 N N . ASN A 1 72 ? -2.405 7.041 8.118 1.00 94.75 72 ASN A N 1
ATOM 565 C CA . ASN A 1 72 ? -3.111 6.307 9.176 1.00 94.75 72 ASN A CA 1
ATOM 566 C C . ASN A 1 72 ? -3.725 4.976 8.697 1.00 94.75 72 ASN A C 1
ATOM 568 O O . ASN A 1 72 ? -4.142 4.155 9.516 1.00 94.75 72 ASN A O 1
ATOM 572 N N . GLN A 1 73 ? -3.818 4.779 7.382 1.00 96.31 73 GLN A N 1
ATOM 573 C CA . GLN A 1 73 ? -4.508 3.657 6.744 1.00 96.31 73 GLN A CA 1
ATOM 574 C C . GLN A 1 73 ? -3.558 2.784 5.914 1.00 96.31 73 GLN A C 1
ATOM 576 O O . GLN A 1 73 ? -3.775 1.581 5.816 1.00 96.31 73 GLN A O 1
ATOM 581 N N . LEU A 1 74 ? -2.486 3.355 5.361 1.00 93.50 74 LEU A N 1
ATOM 582 C CA . LEU A 1 74 ? -1.497 2.673 4.534 1.00 93.50 74 LEU A CA 1
ATOM 583 C C . LEU A 1 74 ? -0.147 2.599 5.251 1.00 93.50 74 LEU A C 1
ATOM 585 O O . LEU A 1 74 ? 0.499 3.616 5.498 1.00 93.50 74 LEU A O 1
ATOM 589 N N . LYS A 1 75 ? 0.315 1.377 5.520 1.00 90.94 75 LYS A N 1
ATOM 590 C CA . LYS A 1 75 ? 1.670 1.104 6.008 1.00 90.94 75 LYS A CA 1
ATOM 591 C C . LYS A 1 75 ? 2.536 0.582 4.867 1.00 90.94 75 LYS A C 1
ATOM 593 O O . LYS A 1 75 ? 2.228 -0.454 4.288 1.00 90.94 75 LYS A O 1
ATOM 598 N N . TYR A 1 76 ? 3.635 1.275 4.587 1.00 87.88 76 TYR A N 1
ATOM 599 C CA . TYR A 1 76 ? 4.616 0.882 3.576 1.00 87.88 76 TYR A CA 1
ATOM 600 C C . TYR A 1 76 ? 5.833 0.215 4.217 1.00 87.88 76 TYR A C 1
ATOM 602 O O . TYR A 1 76 ? 6.435 0.771 5.138 1.00 87.88 76 TYR A O 1
ATOM 610 N N . ILE A 1 77 ? 6.187 -0.974 3.737 1.00 87.00 77 ILE A N 1
ATOM 611 C CA . ILE A 1 77 ? 7.346 -1.754 4.179 1.00 87.00 77 ILE A CA 1
ATOM 612 C C . ILE A 1 77 ? 8.204 -2.030 2.951 1.00 87.00 77 ILE A C 1
ATOM 614 O O . ILE A 1 77 ? 7.700 -2.535 1.953 1.00 87.00 77 ILE A O 1
ATOM 618 N N . SER A 1 78 ? 9.497 -1.721 3.023 1.00 84.25 78 SER A N 1
ATOM 619 C CA . SER A 1 78 ? 10.419 -1.942 1.912 1.00 84.25 78 SER A CA 1
ATOM 620 C C . SER A 1 78 ? 11.786 -2.413 2.378 1.00 84.25 78 SER A C 1
ATOM 622 O O . SER A 1 78 ? 12.225 -2.074 3.478 1.00 84.25 78 SER A O 1
ATOM 624 N N . SER A 1 79 ? 12.450 -3.182 1.517 1.00 77.56 79 SER A N 1
ATOM 625 C CA . SER A 1 79 ? 13.840 -3.621 1.670 1.00 77.56 79 SER A CA 1
ATOM 626 C C . SER A 1 79 ? 14.850 -2.499 1.385 1.00 77.56 79 SER A C 1
ATOM 628 O O . SER A 1 79 ? 16.025 -2.610 1.745 1.00 77.56 79 SER A O 1
ATOM 630 N N . ALA A 1 80 ? 14.415 -1.395 0.767 1.00 69.00 80 ALA A N 1
ATOM 631 C CA . ALA A 1 80 ? 15.283 -0.286 0.410 1.00 69.00 80 ALA A CA 1
ATOM 632 C C . ALA A 1 80 ? 15.845 0.410 1.666 1.00 69.00 80 ALA A C 1
ATOM 634 O O . ALA A 1 80 ? 15.126 1.076 2.415 1.00 69.00 80 ALA A O 1
ATOM 635 N N . LYS A 1 81 ? 17.161 0.292 1.894 1.00 58.97 81 LYS A N 1
ATOM 636 C CA . LYS A 1 81 ? 17.856 0.998 2.981 1.00 58.97 81 LYS A CA 1
ATOM 637 C C . LYS A 1 81 ? 17.735 2.509 2.774 1.00 58.97 81 LYS A C 1
ATOM 639 O O . LYS A 1 81 ? 18.210 3.030 1.766 1.00 58.97 81 LYS A O 1
ATOM 644 N N . LYS A 1 82 ? 17.158 3.231 3.744 1.00 55.19 82 LYS A N 1
ATOM 645 C CA . LYS A 1 82 ? 17.267 4.699 3.789 1.00 55.19 82 LYS A CA 1
ATOM 646 C C . LYS A 1 82 ? 18.751 5.063 3.791 1.00 55.19 82 LYS A C 1
ATOM 648 O O . LYS A 1 82 ? 19.473 4.667 4.704 1.00 55.19 82 LYS A O 1
ATOM 653 N N . SER A 1 83 ? 19.198 5.809 2.782 1.00 51.56 83 SER A N 1
ATOM 654 C CA . SER A 1 83 ? 20.526 6.420 2.817 1.00 51.56 83 SER A CA 1
ATOM 655 C C . SE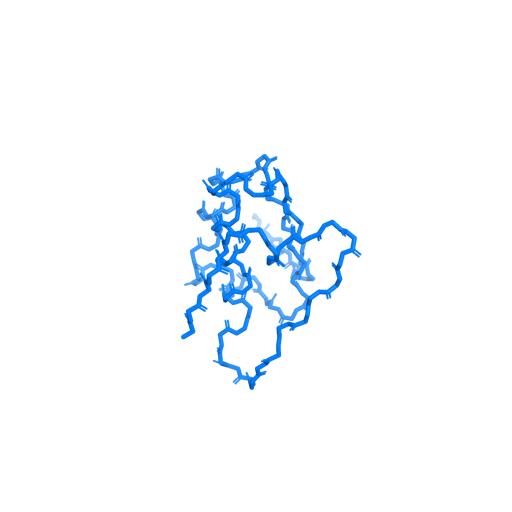R A 1 83 ? 20.599 7.327 4.049 1.00 51.56 83 SER A C 1
ATOM 657 O O . SER A 1 83 ? 19.731 8.188 4.232 1.00 51.56 83 SER A O 1
ATOM 659 N N . LYS A 1 84 ? 21.584 7.101 4.928 1.00 41.75 84 LYS A N 1
ATOM 660 C CA . LYS A 1 84 ? 21.895 8.041 6.009 1.00 41.75 84 LYS A CA 1
ATOM 661 C C . LYS A 1 84 ? 22.311 9.347 5.336 1.00 41.75 84 LYS A C 1
ATOM 663 O O . LYS A 1 84 ? 23.291 9.359 4.597 1.00 41.75 84 LYS A O 1
ATOM 668 N N . LYS A 1 85 ? 21.580 10.436 5.590 1.00 39.09 85 LYS A N 1
ATOM 669 C CA . LYS A 1 85 ? 22.109 11.779 5.333 1.00 39.09 85 LYS A CA 1
ATOM 670 C C . LYS A 1 85 ? 23.400 11.893 6.144 1.00 39.09 85 LYS A C 1
ATOM 672 O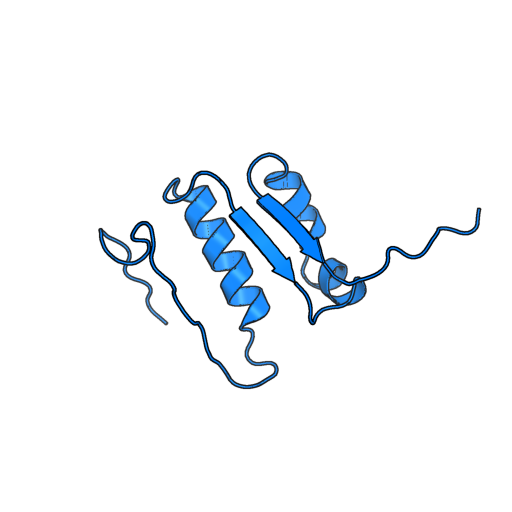 O . LYS A 1 85 ? 23.343 11.836 7.369 1.00 39.09 85 LYS A O 1
ATOM 677 N N . ILE A 1 86 ? 24.535 11.967 5.457 1.00 43.91 86 ILE A N 1
ATOM 678 C CA . ILE A 1 86 ? 25.772 12.458 6.053 1.00 43.91 86 ILE A CA 1
ATOM 679 C C . ILE A 1 86 ? 25.520 13.959 6.228 1.00 43.91 86 ILE A C 1
ATOM 681 O O . ILE A 1 86 ? 25.287 14.653 5.237 1.00 43.91 86 ILE A O 1
ATOM 685 N N . LEU A 1 87 ? 25.365 14.374 7.487 1.00 41.38 87 LEU A N 1
ATOM 686 C CA . LEU A 1 87 ? 25.360 15.778 7.899 1.00 41.38 87 LEU A CA 1
ATOM 687 C C . LEU A 1 87 ? 26.775 16.338 7.766 1.00 41.38 87 LEU A C 1
ATOM 689 O O . LEU A 1 87 ? 27.716 15.569 8.068 1.00 41.38 87 LEU A O 1
#

pLDDT: mean 77.27, std 18.77, range [22.56, 96.31]

Sequence (87 aa):
MQILAKNGFVETNKLISLYAMPRSGKSITALYLAIYMLEKEVVKKVIYVDMDNGLGTLKNHGIEQILTKYKNQLKYISSAKKSKKIL

Secondary structure (DSSP, 8-state):
-----SSSSS-TT--------TTSSHHHHHHHHHHHHHHTTS-S-EEEEESS--HHHHHHTTHHHHHHHTTTTEEEEES-PPPP---